Protein AF-A0A7C2DMP5-F1 (afdb_monomer)

Sequence (160 aa):
MEITRWIVEHCDQTYRKGNWAGNGVLPSIDGVGTEEASWRPNPEQHTIGEIVLHMAYWKDAVTERLSGRPWKHSEEMDWRPVPATARGWEDARTELDRAHGRLLEALGTLSAKRLSEVVGKAWWLDDGQARVIDFALGAAHHDMYHAAQIFVLRRQYKHR

Nearest PDB structures (foldseek):
  2p1a-assembly1_B  TM=7.345E-01  e=3.348E-03  Bacillus cereus ATCC 10987
  1rxq-assembly1_B  TM=6.838E-01  e=5.069E-03  Bacillus subtilis
  2p1a-assembly1_A  TM=7.270E-01  e=9.445E-03  Bacillus cereus ATCC 10987
  5wk0-assembly1_A-2  TM=5.918E-01  e=1.138E-01  Staphylococcus sp. HMSC055H04
  1cd9-assembly1_C  TM=3.125E-01  e=5.677E-01  Homo sapiens

Structure (mmCIF, N/CA/C/O backbone):
data_AF-A0A7C2DMP5-F1
#
_entry.id   AF-A0A7C2DMP5-F1
#
loop_
_atom_site.group_PDB
_atom_site.id
_atom_site.type_symbol
_atom_site.label_atom_id
_atom_site.label_alt_id
_atom_site.label_comp_id
_atom_site.label_asym_id
_atom_site.label_entity_id
_atom_site.label_seq_id
_atom_site.pdbx_PDB_ins_code
_atom_site.Cartn_x
_atom_site.Cartn_y
_atom_site.Cartn_z
_atom_site.occupancy
_atom_site.B_iso_or_equiv
_atom_site.auth_seq_id
_atom_site.auth_comp_id
_atom_site.auth_asym_id
_atom_site.auth_atom_id
_atom_site.pdbx_PDB_model_num
ATOM 1 N N . MET A 1 1 ? 1.298 -17.742 -21.246 1.00 66.69 1 MET A N 1
ATOM 2 C CA . MET A 1 1 ? 0.996 -16.799 -20.152 1.00 66.69 1 MET A CA 1
ATOM 3 C C . MET A 1 1 ? 2.042 -15.707 -20.222 1.00 66.69 1 MET A C 1
ATOM 5 O O . MET A 1 1 ? 3.214 -16.030 -20.092 1.00 66.69 1 MET A O 1
ATOM 9 N N . GLU A 1 2 ? 1.645 -14.469 -20.506 1.00 91.19 2 GLU A N 1
ATOM 10 C CA . GLU A 1 2 ? 2.579 -13.336 -20.519 1.00 91.19 2 GLU A CA 1
ATOM 11 C C . GLU A 1 2 ? 2.928 -12.942 -19.082 1.00 91.19 2 GLU A C 1
ATOM 13 O O . GLU A 1 2 ? 2.031 -12.734 -18.263 1.00 91.19 2 GLU A O 1
ATOM 18 N N . ILE A 1 3 ? 4.222 -12.853 -18.767 1.00 93.94 3 ILE A N 1
ATOM 19 C CA . ILE A 1 3 ? 4.703 -12.633 -17.394 1.00 93.94 3 ILE A CA 1
ATOM 20 C C . ILE A 1 3 ? 4.197 -11.313 -16.797 1.00 93.94 3 ILE A C 1
ATOM 22 O O . ILE A 1 3 ? 3.838 -11.263 -15.627 1.00 93.94 3 ILE A O 1
ATOM 26 N N . THR A 1 4 ? 4.095 -10.252 -17.598 1.00 94.06 4 THR A N 1
ATOM 27 C CA . THR A 1 4 ? 3.618 -8.937 -17.138 1.00 94.06 4 THR A CA 1
ATOM 28 C C . THR A 1 4 ? 2.137 -8.966 -16.780 1.00 94.06 4 THR A C 1
ATOM 30 O O . THR A 1 4 ? 1.741 -8.429 -15.750 1.00 94.06 4 THR A O 1
ATOM 33 N N . ARG A 1 5 ? 1.326 -9.680 -17.567 1.00 96.00 5 ARG A N 1
ATOM 34 C CA . ARG A 1 5 ? -0.082 -9.928 -17.246 1.00 96.00 5 ARG A CA 1
ATOM 35 C C . ARG A 1 5 ? -0.223 -10.727 -15.951 1.00 96.00 5 ARG A C 1
ATOM 37 O O . ARG A 1 5 ? -1.035 -10.359 -15.110 1.00 96.00 5 ARG A O 1
ATOM 44 N N . TRP A 1 6 ? 0.589 -11.770 -15.775 1.00 96.12 6 TRP A N 1
ATOM 45 C CA . TRP A 1 6 ? 0.588 -12.559 -14.542 1.00 96.12 6 TRP A CA 1
ATOM 46 C C . TRP A 1 6 ? 0.929 -11.704 -13.312 1.00 96.12 6 TRP A C 1
ATOM 48 O O . TRP A 1 6 ? 0.270 -11.834 -12.288 1.00 96.12 6 TRP A O 1
ATOM 58 N N . ILE A 1 7 ? 1.898 -10.786 -13.416 1.00 96.69 7 ILE A N 1
ATOM 59 C CA . ILE A 1 7 ? 2.250 -9.855 -12.329 1.00 96.69 7 ILE A CA 1
ATOM 60 C C . ILE A 1 7 ? 1.053 -8.973 -11.942 1.00 96.69 7 ILE A C 1
ATOM 62 O O . ILE A 1 7 ? 0.753 -8.844 -10.755 1.00 96.69 7 ILE A O 1
ATOM 66 N N . VAL A 1 8 ? 0.354 -8.390 -12.925 1.00 97.81 8 VAL A N 1
ATOM 67 C CA . VAL A 1 8 ? -0.842 -7.559 -12.683 1.00 97.81 8 VAL A CA 1
ATOM 68 C C . VAL A 1 8 ? -1.933 -8.376 -11.990 1.00 97.81 8 VAL A C 1
ATOM 70 O O . VAL A 1 8 ? -2.440 -7.966 -10.947 1.00 97.81 8 VAL A O 1
ATOM 73 N N . GLU A 1 9 ? -2.257 -9.552 -12.536 1.00 97.31 9 GLU A N 1
ATOM 74 C CA . GLU A 1 9 ? -3.271 -10.455 -11.980 1.00 97.31 9 GLU A CA 1
ATOM 75 C C . GLU A 1 9 ? -2.913 -10.889 -10.551 1.00 97.31 9 GLU A C 1
ATOM 77 O O . GLU A 1 9 ? -3.778 -10.923 -9.679 1.00 97.31 9 GLU A O 1
ATOM 82 N N . HIS A 1 10 ? -1.637 -11.170 -10.282 1.00 95.94 10 HIS A N 1
ATOM 83 C CA . HIS A 1 10 ? -1.174 -11.576 -8.960 1.00 95.94 10 HIS A CA 1
ATOM 84 C C . HIS A 1 10 ? -1.227 -10.432 -7.937 1.00 95.94 10 HIS A C 1
ATOM 86 O O . HIS A 1 10 ? -1.603 -10.656 -6.781 1.00 95.94 10 HIS A O 1
ATOM 92 N N . CYS A 1 11 ? -0.888 -9.208 -8.353 1.00 97.56 11 CYS A N 1
ATOM 93 C CA . CYS A 1 11 ? -0.986 -8.018 -7.511 1.00 97.56 11 CYS A CA 1
ATOM 94 C C . CYS A 1 11 ? -2.448 -7.722 -7.136 1.00 97.56 11 CYS A C 1
ATOM 96 O O . CYS A 1 11 ? -2.761 -7.606 -5.950 1.00 97.56 11 CYS A O 1
ATOM 98 N N . ASP A 1 12 ? -3.358 -7.695 -8.116 1.00 98.44 12 ASP A N 1
ATOM 99 C CA . ASP A 1 12 ? -4.791 -7.456 -7.879 1.00 98.44 12 ASP A CA 1
ATOM 100 C C . ASP A 1 12 ? -5.433 -8.592 -7.066 1.00 98.44 12 ASP A C 1
ATOM 102 O O . ASP A 1 12 ? -6.181 -8.346 -6.118 1.00 98.44 12 ASP A O 1
ATOM 106 N N . GLN A 1 13 ? -5.088 -9.854 -7.351 1.00 98.06 13 GLN A N 1
ATOM 107 C CA . GLN A 1 13 ? -5.569 -10.989 -6.563 1.00 98.06 13 GLN A CA 1
ATOM 108 C C . GLN A 1 13 ? -5.147 -10.869 -5.093 1.00 98.06 13 GLN A C 1
ATOM 110 O O . GLN A 1 13 ? -5.978 -11.080 -4.206 1.00 98.06 13 GLN A O 1
ATOM 115 N N . THR A 1 14 ? -3.883 -10.531 -4.831 1.00 96.56 14 THR A N 1
ATOM 116 C CA . THR A 1 14 ? -3.354 -10.382 -3.468 1.00 96.56 14 THR A CA 1
ATOM 117 C C . THR A 1 14 ? -4.065 -9.264 -2.711 1.00 96.56 14 THR A C 1
ATOM 119 O O . THR A 1 14 ? -4.459 -9.463 -1.564 1.00 96.56 14 THR A O 1
ATOM 122 N N . TYR A 1 15 ? -4.322 -8.134 -3.369 1.00 98.50 15 TYR A N 1
ATOM 123 C CA . TYR A 1 15 ? -5.067 -7.024 -2.783 1.00 98.50 15 TYR A CA 1
ATOM 124 C C . TYR A 1 15 ? -6.535 -7.388 -2.502 1.00 98.50 15 TYR A C 1
ATOM 126 O O . TYR A 1 15 ? -7.030 -7.200 -1.388 1.00 98.50 15 TYR A O 1
ATOM 134 N N . ARG A 1 16 ? -7.242 -7.959 -3.485 1.00 98.50 16 ARG A N 1
ATOM 135 C CA . ARG A 1 16 ? -8.695 -8.184 -3.407 1.00 98.50 16 ARG A CA 1
ATOM 136 C C . ARG A 1 16 ? -9.113 -9.412 -2.615 1.00 98.50 16 ARG A C 1
ATOM 138 O O . ARG A 1 16 ? -10.188 -9.410 -2.023 1.00 98.50 16 ARG A O 1
ATOM 145 N N . LYS A 1 17 ? -8.338 -10.492 -2.689 1.00 98.12 17 LYS A N 1
ATOM 146 C CA . LYS A 1 17 ? -8.739 -11.821 -2.195 1.00 98.12 17 LYS A CA 1
ATOM 147 C C . LYS A 1 17 ? -7.685 -12.431 -1.286 1.00 98.12 17 LYS A C 1
ATOM 149 O O . LYS A 1 17 ? -8.031 -12.953 -0.232 1.00 98.12 17 LYS A O 1
ATOM 154 N N . GLY A 1 18 ? -6.419 -12.329 -1.671 1.00 96.50 18 GLY A N 1
ATOM 155 C CA . GLY A 1 18 ? -5.298 -13.001 -1.025 1.00 96.50 18 GLY A CA 1
ATOM 156 C C . GLY A 1 18 ? -4.777 -14.187 -1.836 1.00 96.50 18 GLY A C 1
ATOM 157 O O . GLY A 1 18 ? -5.024 -14.315 -3.038 1.00 96.50 18 GLY A O 1
ATOM 158 N N . ASN A 1 19 ? -4.019 -15.060 -1.181 1.00 94.19 19 ASN A N 1
ATOM 159 C CA . ASN A 1 19 ? -3.368 -16.212 -1.800 1.00 94.19 19 ASN A CA 1
ATOM 160 C C . ASN A 1 19 ? -3.371 -17.424 -0.848 1.00 94.19 19 ASN A C 1
ATOM 162 O O . ASN A 1 19 ? -4.074 -17.433 0.158 1.00 94.19 19 ASN A O 1
ATOM 166 N N . TRP A 1 20 ? -2.608 -18.471 -1.175 1.00 94.19 20 TRP A N 1
ATOM 167 C CA . TRP A 1 20 ? -2.555 -19.706 -0.381 1.00 94.19 20 TRP A CA 1
ATOM 168 C C . TRP A 1 20 ? -2.112 -19.492 1.079 1.00 94.19 20 TRP A C 1
ATOM 170 O O . TRP A 1 20 ? -2.415 -20.332 1.921 1.00 94.19 20 TRP A O 1
ATOM 180 N N . ALA A 1 21 ? -1.415 -18.390 1.382 1.00 92.00 21 ALA A N 1
ATOM 181 C CA . ALA A 1 21 ? -0.961 -18.060 2.728 1.00 92.00 21 ALA A CA 1
ATOM 182 C C . ALA A 1 21 ? -2.040 -17.359 3.572 1.00 92.00 21 ALA A C 1
ATOM 184 O O . ALA A 1 21 ? -1.977 -17.406 4.800 1.00 92.00 21 ALA A O 1
ATOM 185 N N . GLY A 1 22 ? -3.033 -16.718 2.948 1.00 95.19 22 GLY A N 1
ATOM 186 C CA . GLY A 1 22 ? -4.073 -16.004 3.679 1.00 95.19 22 GLY A CA 1
ATOM 187 C C . GLY A 1 22 ? -4.869 -15.004 2.849 1.00 95.19 22 GLY A C 1
ATOM 188 O O . GLY A 1 22 ? -4.684 -14.854 1.640 1.00 95.19 22 GLY A O 1
ATOM 189 N N . ASN A 1 23 ? -5.780 -14.319 3.538 1.00 97.81 23 ASN A N 1
ATOM 190 C CA . ASN A 1 23 ? -6.667 -13.325 2.947 1.00 97.81 23 ASN A CA 1
ATOM 191 C C . ASN A 1 23 ? -5.936 -12.013 2.629 1.00 97.81 23 ASN A C 1
ATOM 193 O O . ASN A 1 23 ? -4.995 -11.627 3.319 1.00 97.81 23 ASN A O 1
ATOM 197 N N . GLY A 1 24 ? -6.424 -11.323 1.601 1.00 98.00 24 GLY A N 1
ATOM 198 C CA . GLY A 1 24 ? -5.856 -10.077 1.094 1.00 98.00 24 GLY A CA 1
ATOM 199 C C . GLY A 1 24 ? -6.213 -8.828 1.899 1.00 98.00 24 GLY A C 1
ATOM 200 O O . GLY A 1 24 ? -6.835 -8.889 2.962 1.00 98.00 24 GLY A O 1
ATOM 201 N N . VAL A 1 25 ? -5.864 -7.676 1.329 1.00 98.62 25 VAL A N 1
ATOM 202 C CA . VAL A 1 25 ? -6.074 -6.351 1.928 1.00 98.62 25 VAL A CA 1
ATOM 203 C C . VAL A 1 25 ? -7.556 -5.999 2.046 1.00 98.62 25 VAL A C 1
ATOM 205 O O . VAL A 1 25 ? -7.995 -5.608 3.123 1.00 98.62 25 VAL A O 1
ATOM 208 N N . LEU A 1 26 ? -8.360 -6.171 0.990 1.00 98.62 26 LEU A N 1
ATOM 209 C CA . LEU A 1 26 ? -9.791 -5.845 1.068 1.00 98.62 26 LEU A CA 1
ATOM 210 C C . LEU A 1 26 ? -10.520 -6.655 2.159 1.00 98.62 26 LEU A C 1
ATOM 212 O O . LEU A 1 26 ? -11.211 -6.042 2.971 1.00 98.62 26 LEU A O 1
ATOM 216 N N . PRO A 1 27 ? -10.330 -7.986 2.273 1.00 98.62 27 PRO A N 1
ATOM 217 C CA . PRO A 1 27 ? -10.870 -8.747 3.397 1.00 98.62 27 PRO A CA 1
ATOM 218 C C . PRO A 1 27 ? -10.343 -8.312 4.772 1.00 98.62 27 PRO A C 1
ATOM 220 O O . PRO A 1 27 ? -11.066 -8.432 5.763 1.00 98.62 27 PRO A O 1
ATOM 223 N N . SER A 1 28 ? -9.093 -7.839 4.873 1.00 98.69 28 SER A N 1
ATOM 224 C CA . SER A 1 28 ? -8.515 -7.445 6.164 1.00 98.69 28 SER A CA 1
ATOM 225 C C . SER A 1 28 ? -9.185 -6.197 6.734 1.00 98.69 28 SER A C 1
ATOM 227 O O . SER A 1 28 ? -9.408 -6.140 7.945 1.00 98.69 28 SER A O 1
ATOM 229 N N . ILE A 1 29 ? -9.610 -5.266 5.875 1.00 98.62 29 ILE A N 1
ATOM 230 C CA . ILE A 1 29 ? -10.311 -4.029 6.258 1.00 98.62 29 ILE A CA 1
ATOM 231 C C . ILE A 1 29 ? -11.840 -4.118 6.153 1.00 98.62 29 ILE A C 1
ATOM 233 O O . ILE A 1 29 ? -12.537 -3.168 6.514 1.00 98.62 29 ILE A O 1
ATOM 237 N N . ASP A 1 30 ? -12.382 -5.241 5.679 1.00 98.44 30 ASP A N 1
ATOM 238 C CA . ASP A 1 30 ? -13.827 -5.422 5.555 1.00 98.44 30 ASP A CA 1
ATOM 239 C C . ASP A 1 30 ? -14.522 -5.428 6.927 1.00 98.44 30 ASP A C 1
ATOM 241 O O . ASP A 1 30 ? -14.084 -6.087 7.882 1.00 98.44 30 ASP A O 1
ATOM 245 N N . GLY A 1 31 ? -15.605 -4.656 7.027 1.00 98.00 31 GLY A N 1
ATOM 246 C CA . GLY A 1 31 ? -16.368 -4.450 8.259 1.00 98.00 31 GLY A CA 1
ATOM 247 C C . GLY A 1 31 ? -15.643 -3.677 9.369 1.00 98.00 31 GLY A C 1
ATOM 248 O O . GLY A 1 31 ? -16.174 -3.604 10.475 1.00 98.00 31 GLY A O 1
ATOM 249 N N . VAL A 1 32 ? -14.455 -3.113 9.119 1.00 98.56 32 VAL A N 1
ATOM 250 C CA . VAL A 1 32 ? -13.747 -2.285 10.110 1.00 98.56 32 VAL A CA 1
ATOM 251 C C . VAL A 1 32 ? -14.453 -0.934 10.254 1.00 98.56 32 VAL A C 1
ATOM 253 O O . VAL A 1 32 ? -14.564 -0.172 9.290 1.00 98.56 32 VAL A O 1
ATOM 256 N N . GLY A 1 33 ? -14.936 -0.638 11.463 1.00 97.94 33 GLY A N 1
ATOM 257 C CA . GLY A 1 33 ? -15.537 0.655 11.815 1.00 97.94 33 GLY A CA 1
ATOM 258 C C . GLY A 1 33 ? -14.496 1.702 12.224 1.00 97.94 33 GLY A C 1
ATOM 259 O O . GLY A 1 33 ? -13.319 1.392 12.342 1.00 97.94 33 GLY A O 1
ATOM 260 N N . THR A 1 34 ? -14.915 2.942 12.491 1.00 98.25 34 THR A N 1
ATOM 261 C CA . THR A 1 34 ? -13.998 4.039 12.870 1.00 98.25 34 THR A CA 1
ATOM 262 C C . THR A 1 34 ? -13.228 3.775 14.165 1.00 98.25 34 THR A C 1
ATOM 264 O O . THR A 1 34 ? -12.031 4.035 14.219 1.00 98.25 34 THR A O 1
ATOM 267 N N . GLU A 1 35 ? -13.885 3.233 15.194 1.00 98.06 35 GLU A N 1
ATOM 268 C CA . GLU A 1 35 ? -13.210 2.855 16.445 1.00 98.06 35 GLU A CA 1
ATOM 269 C C . GLU A 1 35 ? -12.188 1.725 16.213 1.00 98.06 35 GLU A C 1
ATOM 271 O O . GLU A 1 35 ? -11.061 1.830 16.684 1.00 98.06 35 GLU A O 1
ATOM 276 N N . GLU A 1 36 ? -12.574 0.725 15.399 1.00 98.50 36 GLU A N 1
ATOM 277 C CA . GLU A 1 36 ? -11.726 -0.219 14.631 1.00 98.50 36 GLU A CA 1
ATOM 278 C C . GLU A 1 36 ? -10.423 0.428 14.140 1.00 98.50 36 GLU A C 1
ATOM 280 O O . GLU A 1 36 ? -9.306 0.172 14.592 1.00 98.50 36 GLU A O 1
ATOM 285 N N . ALA A 1 37 ? -10.679 1.337 13.201 1.00 98.56 37 ALA A N 1
ATOM 286 C CA . ALA A 1 37 ? -9.815 2.261 12.491 1.00 98.56 37 ALA A CA 1
ATOM 287 C C . ALA A 1 37 ? -8.643 2.793 13.310 1.00 98.56 37 ALA A C 1
ATOM 289 O O . ALA A 1 37 ? -7.466 2.680 12.957 1.00 98.56 37 ALA A O 1
ATOM 290 N N . SER A 1 38 ? -9.042 3.460 14.387 1.00 98.12 38 SER A N 1
ATOM 291 C CA . SER A 1 38 ? -8.219 4.386 15.155 1.00 98.12 38 SER A CA 1
ATOM 292 C C . SER A 1 38 ? -7.728 3.803 16.473 1.00 98.12 38 SER A C 1
ATOM 294 O O . SER A 1 38 ? -7.032 4.493 17.220 1.00 98.12 38 SER A O 1
ATOM 296 N N . TRP A 1 39 ? -8.082 2.557 16.789 1.00 97.94 39 TRP A N 1
ATOM 297 C CA . TRP A 1 39 ? -7.616 1.921 18.008 1.00 97.94 39 TRP A CA 1
ATOM 298 C C . TRP A 1 39 ? -6.110 1.671 17.954 1.00 97.94 39 TRP A C 1
ATOM 300 O O . TRP A 1 39 ? -5.586 1.052 17.026 1.00 97.94 39 TRP A O 1
ATOM 310 N N . ARG A 1 40 ? -5.420 2.147 18.993 1.00 96.81 40 ARG A N 1
ATOM 311 C CA . ARG A 1 40 ? -3.991 1.938 19.202 1.00 96.81 40 ARG A CA 1
ATOM 312 C C . ARG A 1 40 ? -3.791 1.040 20.429 1.00 96.81 40 ARG A C 1
ATOM 314 O O . ARG A 1 40 ? -4.086 1.493 21.534 1.00 96.81 40 ARG A O 1
ATOM 321 N N . PRO A 1 41 ? -3.284 -0.198 20.277 1.00 94.44 41 PRO A N 1
ATOM 322 C CA . PRO A 1 41 ? -3.127 -1.115 21.407 1.00 94.44 41 PRO A CA 1
ATOM 323 C C . PRO A 1 41 ? -2.045 -0.665 22.397 1.00 94.44 41 PRO A C 1
ATOM 325 O O . PRO A 1 41 ? -2.180 -0.887 23.596 1.00 94.44 41 PRO A O 1
ATOM 328 N N . ASN A 1 42 ? -0.969 -0.039 21.912 1.00 94.50 42 ASN A N 1
ATOM 329 C CA . ASN A 1 42 ? 0.064 0.593 22.733 1.00 94.50 42 ASN A CA 1
ATOM 330 C C . ASN A 1 42 ? 0.805 1.683 21.925 1.00 94.50 42 ASN A C 1
ATOM 332 O O . ASN A 1 42 ? 0.678 1.705 20.699 1.00 94.50 42 ASN A O 1
ATOM 336 N N . PRO A 1 43 ? 1.577 2.576 22.573 1.00 93.56 43 PRO A N 1
ATOM 337 C CA . PRO A 1 43 ? 2.215 3.713 21.901 1.00 93.56 43 PRO A CA 1
ATOM 338 C C . PRO A 1 43 ? 3.166 3.362 20.746 1.00 93.56 43 PRO A C 1
ATOM 340 O O . PRO A 1 43 ? 3.370 4.202 19.877 1.00 93.56 43 PRO A O 1
ATOM 343 N N . GLU A 1 44 ? 3.724 2.151 20.717 1.00 93.25 44 GLU A N 1
ATOM 344 C CA . GLU A 1 44 ? 4.695 1.704 19.706 1.00 93.25 44 GLU A CA 1
ATOM 345 C C . GLU A 1 44 ? 4.040 0.988 18.512 1.00 93.25 44 GLU A C 1
ATOM 347 O O . GLU A 1 44 ? 4.721 0.611 17.563 1.00 93.25 44 GLU A O 1
ATOM 352 N N . GLN A 1 45 ? 2.722 0.765 18.543 1.00 95.06 45 GLN A N 1
ATOM 353 C CA . GLN A 1 45 ? 1.992 0.061 17.486 1.00 95.06 45 GLN A CA 1
ATOM 354 C C . GLN A 1 45 ? 1.201 1.025 16.615 1.00 95.06 45 GLN A C 1
ATOM 356 O O . GLN A 1 45 ? 0.504 1.894 17.137 1.00 95.06 45 GLN A O 1
ATOM 361 N N . HIS A 1 46 ? 1.242 0.824 15.298 1.00 97.06 46 HIS A N 1
ATOM 362 C CA . HIS A 1 46 ? 0.413 1.567 14.350 1.00 97.06 46 HIS A CA 1
ATOM 363 C C . HIS A 1 46 ? -1.061 1.149 14.427 1.00 97.06 46 HIS A C 1
ATOM 365 O O . HIS A 1 46 ? -1.390 -0.012 14.678 1.00 97.06 46 HIS A O 1
ATOM 371 N N . THR A 1 47 ? -1.954 2.108 14.192 1.00 98.38 47 THR A N 1
ATOM 372 C CA . THR A 1 47 ? -3.391 1.847 14.025 1.00 98.38 47 THR A CA 1
ATOM 373 C C . THR A 1 47 ? -3.672 1.191 12.671 1.00 98.38 47 THR A C 1
ATOM 375 O O . THR A 1 47 ? -2.856 1.259 11.748 1.00 98.38 47 THR A O 1
ATOM 378 N N . ILE A 1 48 ? -4.856 0.596 12.506 1.00 98.75 48 ILE A N 1
ATOM 379 C CA . ILE A 1 48 ? -5.275 0.055 11.202 1.00 98.75 48 ILE A CA 1
ATOM 380 C C . ILE A 1 48 ? -5.326 1.174 10.149 1.00 98.75 48 ILE A C 1
ATOM 382 O O . ILE A 1 48 ? -4.885 0.967 9.021 1.00 98.75 48 ILE A O 1
ATOM 386 N N . GLY A 1 49 ? -5.807 2.366 10.518 1.00 98.62 49 GLY A N 1
ATOM 387 C CA . GLY A 1 49 ? -5.823 3.530 9.631 1.00 98.62 49 GLY A CA 1
ATOM 388 C C . GLY A 1 49 ? -4.428 3.945 9.150 1.00 98.62 49 GLY A C 1
ATOM 389 O O . GLY A 1 49 ? -4.242 4.200 7.962 1.00 98.62 49 GLY A O 1
ATOM 390 N N . GLU A 1 50 ? -3.441 3.958 10.047 1.00 98.50 50 GLU A N 1
ATOM 391 C CA . GLU A 1 50 ? -2.043 4.259 9.702 1.00 98.50 50 GLU A CA 1
ATOM 392 C C . GLU A 1 50 ? -1.455 3.206 8.756 1.00 98.50 50 GLU A C 1
ATOM 394 O O . GLU A 1 50 ? -0.852 3.566 7.752 1.00 98.50 50 GLU A O 1
ATOM 399 N N . ILE A 1 51 ? -1.702 1.914 9.002 1.00 98.81 51 ILE A N 1
ATOM 400 C CA . ILE A 1 51 ? -1.248 0.831 8.111 1.00 98.81 51 ILE A CA 1
ATOM 401 C C . ILE A 1 51 ? -1.887 0.942 6.717 1.00 98.81 51 ILE A C 1
ATOM 403 O O . ILE A 1 51 ? -1.242 0.680 5.703 1.00 98.81 51 ILE A O 1
ATOM 407 N N . VAL A 1 52 ? -3.154 1.351 6.640 1.00 98.81 52 VAL A N 1
ATOM 408 C CA . VAL A 1 52 ? -3.858 1.567 5.368 1.00 98.81 52 VAL A CA 1
ATOM 409 C C . VAL A 1 52 ? -3.231 2.701 4.561 1.00 98.81 52 VAL A C 1
ATOM 411 O O . VAL A 1 52 ? -3.002 2.531 3.362 1.00 98.81 52 VAL A O 1
ATOM 414 N N . LEU A 1 53 ? -2.906 3.827 5.202 1.00 98.69 53 LEU A N 1
ATOM 415 C CA . LEU A 1 53 ? -2.222 4.933 4.530 1.00 98.69 53 LEU A CA 1
ATOM 416 C C . LEU A 1 53 ? -0.765 4.604 4.184 1.00 98.69 53 LEU A C 1
ATOM 418 O O . LEU A 1 53 ? -0.314 4.991 3.110 1.00 98.69 53 LEU A O 1
ATOM 422 N N . HIS A 1 54 ? -0.075 3.821 5.012 1.00 98.75 54 HIS A N 1
ATOM 423 C CA . HIS A 1 54 ? 1.256 3.290 4.718 1.00 98.75 54 HIS A CA 1
ATOM 424 C C . HIS A 1 54 ? 1.265 2.432 3.444 1.00 98.75 54 HIS A C 1
ATOM 426 O O . HIS A 1 54 ? 2.084 2.631 2.545 1.00 98.75 54 HIS A O 1
ATOM 432 N N . MET A 1 55 ? 0.304 1.509 3.303 1.00 98.81 55 MET A N 1
ATOM 433 C CA . MET A 1 55 ? 0.145 0.736 2.065 1.00 98.81 55 MET A CA 1
ATOM 434 C C . MET A 1 55 ? -0.122 1.641 0.856 1.00 98.81 55 MET A C 1
ATOM 436 O O . MET A 1 55 ? 0.465 1.428 -0.203 1.00 98.81 55 MET A O 1
ATOM 440 N N . ALA A 1 56 ? -0.965 2.670 0.993 1.00 98.75 56 ALA A N 1
ATOM 441 C CA . ALA A 1 56 ? -1.215 3.625 -0.089 1.00 98.75 56 ALA A CA 1
ATOM 442 C C . ALA A 1 56 ? 0.066 4.385 -0.490 1.00 98.75 56 ALA A C 1
ATOM 444 O O . ALA A 1 56 ? 0.402 4.455 -1.674 1.00 98.75 56 ALA A O 1
ATOM 445 N N . TYR A 1 57 ? 0.818 4.872 0.499 1.00 98.69 57 TYR A N 1
ATOM 446 C CA . TYR A 1 57 ? 2.078 5.586 0.318 1.00 98.69 57 TYR A CA 1
ATOM 447 C C . TYR A 1 57 ? 3.113 4.750 -0.449 1.00 98.69 57 TYR A C 1
ATOM 449 O O . TYR A 1 57 ? 3.682 5.213 -1.441 1.00 98.69 57 TYR A O 1
ATOM 457 N N . TRP A 1 58 ? 3.328 3.492 -0.051 1.00 98.38 58 TRP A N 1
ATOM 458 C CA . TRP A 1 58 ? 4.299 2.621 -0.720 1.00 98.38 58 TRP A CA 1
ATOM 459 C C . TRP A 1 58 ? 3.837 2.140 -2.098 1.00 98.38 58 TRP A C 1
ATOM 461 O O . TRP A 1 58 ? 4.674 1.974 -2.989 1.00 98.38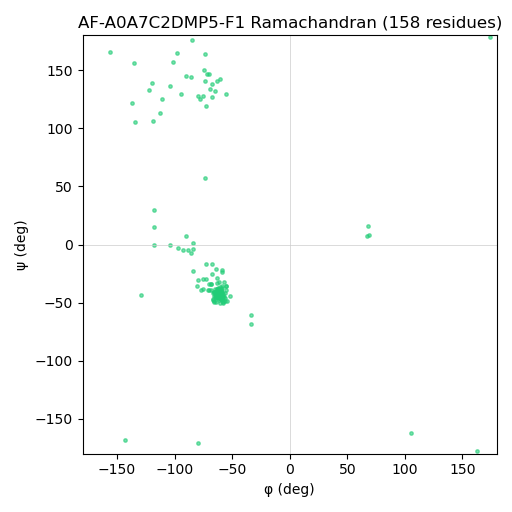 58 TRP A O 1
ATOM 471 N N . LYS A 1 59 ? 2.527 1.994 -2.336 1.00 98.56 59 LYS A N 1
ATOM 472 C CA . LYS A 1 59 ? 1.991 1.761 -3.689 1.00 98.56 59 LYS A CA 1
ATOM 473 C C . LYS A 1 59 ? 2.306 2.919 -4.632 1.00 98.56 59 LYS A C 1
ATOM 475 O O . LYS A 1 59 ? 2.734 2.678 -5.764 1.00 98.56 59 LYS A O 1
ATOM 480 N N . ASP A 1 60 ? 2.149 4.158 -4.175 1.00 98.25 60 ASP A N 1
ATOM 481 C CA . ASP A 1 60 ? 2.522 5.335 -4.963 1.00 98.25 60 ASP A CA 1
ATOM 482 C C . ASP A 1 60 ? 4.040 5.405 -5.175 1.00 98.25 60 ASP A C 1
ATOM 484 O O . ASP A 1 60 ? 4.490 5.601 -6.304 1.00 98.25 60 ASP A O 1
ATOM 488 N N . ALA A 1 61 ? 4.843 5.116 -4.147 1.00 96.75 61 ALA A N 1
ATOM 489 C CA . ALA A 1 61 ? 6.300 5.047 -4.273 1.00 96.75 61 ALA A CA 1
ATOM 490 C C . ALA A 1 61 ? 6.752 4.039 -5.346 1.00 96.75 61 ALA A C 1
ATOM 492 O O . ALA A 1 61 ? 7.619 4.338 -6.175 1.00 96.75 61 ALA A O 1
ATOM 493 N N . VAL A 1 62 ? 6.148 2.846 -5.357 1.00 96.75 62 VAL A N 1
ATOM 494 C CA . VAL A 1 62 ? 6.407 1.823 -6.377 1.00 96.75 62 VAL A CA 1
ATOM 495 C C . VAL A 1 62 ? 5.949 2.308 -7.752 1.00 96.75 62 VAL A C 1
ATOM 497 O O . VAL A 1 62 ? 6.703 2.190 -8.713 1.00 96.75 62 VAL A O 1
ATOM 500 N N . THR A 1 63 ? 4.765 2.908 -7.857 1.00 97.69 63 THR A N 1
ATOM 501 C CA . THR A 1 63 ? 4.229 3.454 -9.117 1.00 97.69 63 THR A CA 1
ATOM 502 C C . THR A 1 63 ? 5.181 4.471 -9.754 1.00 97.69 63 THR A C 1
ATOM 504 O O . THR A 1 63 ? 5.482 4.394 -10.952 1.00 97.69 63 THR A O 1
ATOM 507 N N . GLU A 1 64 ? 5.711 5.396 -8.954 1.00 95.62 64 GLU A N 1
ATOM 508 C CA . GLU A 1 64 ? 6.690 6.393 -9.393 1.00 95.62 64 GLU A CA 1
ATOM 509 C C . GLU A 1 64 ? 7.992 5.728 -9.857 1.00 95.62 64 GLU A C 1
ATOM 511 O O . GLU A 1 64 ? 8.479 6.014 -10.957 1.00 95.62 64 GLU A O 1
ATOM 516 N N . ARG A 1 65 ? 8.502 4.754 -9.089 1.00 93.00 65 ARG A N 1
ATOM 517 C CA . ARG A 1 65 ? 9.707 3.987 -9.438 1.00 93.00 65 ARG A CA 1
ATOM 518 C C . ARG A 1 65 ? 9.553 3.240 -10.767 1.00 93.00 65 ARG A C 1
ATOM 520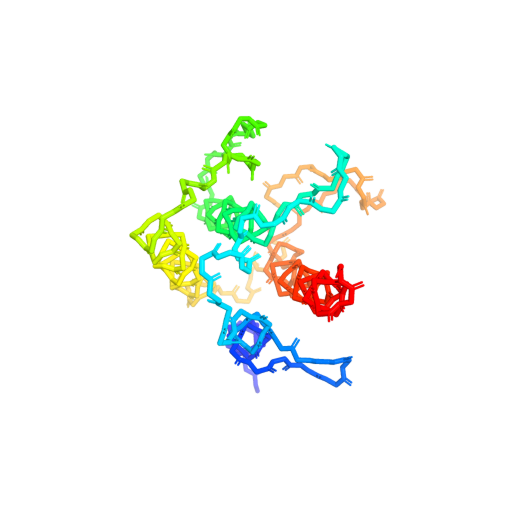 O O . ARG A 1 65 ? 10.441 3.318 -11.614 1.00 93.00 65 ARG A O 1
ATOM 527 N N . LEU A 1 66 ? 8.430 2.549 -10.974 1.00 93.12 66 LEU A N 1
ATOM 528 C CA . LEU A 1 66 ? 8.125 1.818 -12.215 1.00 93.12 66 LEU A CA 1
ATOM 529 C C . LEU A 1 66 ? 8.006 2.756 -13.425 1.00 93.12 66 LEU A C 1
ATOM 531 O O . LEU A 1 66 ? 8.313 2.375 -14.559 1.00 93.12 66 LEU A O 1
ATOM 535 N N . SER A 1 67 ? 7.604 4.000 -13.176 1.00 90.62 67 SER A N 1
ATOM 536 C CA . SER A 1 67 ? 7.517 5.055 -14.184 1.00 90.62 67 SER A CA 1
ATOM 537 C C . SER A 1 67 ? 8.846 5.781 -14.433 1.00 90.62 67 SER A C 1
ATOM 539 O O . SER A 1 67 ? 8.882 6.718 -15.227 1.00 90.62 67 SER A O 1
ATOM 541 N N . GLY A 1 68 ? 9.930 5.388 -13.754 1.00 88.88 68 GLY A N 1
ATOM 542 C CA . GLY A 1 68 ? 11.233 6.053 -13.844 1.00 88.88 68 GLY A CA 1
ATOM 543 C C . GLY A 1 68 ? 11.252 7.459 -13.236 1.00 88.88 68 GLY A C 1
ATOM 544 O O . GLY A 1 68 ? 12.162 8.236 -13.522 1.00 88.88 68 GLY A O 1
ATOM 545 N N . ARG A 1 69 ? 10.252 7.806 -12.418 1.00 89.94 69 ARG A N 1
ATOM 546 C CA . ARG A 1 69 ? 10.161 9.101 -11.744 1.00 89.94 69 ARG A CA 1
ATOM 547 C C . ARG A 1 69 ? 10.852 9.038 -10.378 1.00 89.94 69 ARG A C 1
ATOM 549 O O . ARG A 1 69 ? 10.855 7.988 -9.728 1.00 89.94 69 ARG A O 1
ATOM 556 N N . PRO A 1 70 ? 11.492 10.134 -9.937 1.00 85.69 70 PRO A N 1
ATOM 557 C CA . PRO A 1 70 ? 12.126 10.172 -8.630 1.00 85.69 70 PRO A CA 1
ATOM 558 C C . PRO A 1 70 ? 11.067 10.117 -7.526 1.00 85.69 70 PRO A C 1
ATOM 560 O O . PRO A 1 70 ? 10.065 10.822 -7.578 1.00 85.69 70 PRO A O 1
ATOM 563 N N . TRP A 1 71 ? 11.345 9.341 -6.483 1.00 90.12 71 TRP A N 1
ATOM 564 C CA . TRP A 1 71 ? 10.584 9.347 -5.239 1.00 90.12 71 TRP A CA 1
ATOM 565 C C . TRP A 1 71 ? 11.520 9.664 -4.082 1.00 90.12 71 TRP A C 1
ATOM 567 O O . TRP A 1 71 ? 12.602 9.077 -3.975 1.00 90.12 71 TRP A O 1
ATOM 577 N N . LYS A 1 72 ? 11.109 10.584 -3.210 1.00 91.19 72 LYS A N 1
ATOM 578 C CA . LYS A 1 72 ? 11.820 10.886 -1.970 1.00 91.19 72 LYS A CA 1
ATOM 579 C C . LYS A 1 72 ? 10.977 10.401 -0.803 1.00 91.19 72 LYS A C 1
ATOM 581 O O . LYS A 1 72 ? 9.821 10.792 -0.671 1.00 91.19 72 LYS A O 1
ATOM 586 N N . HIS A 1 73 ? 11.581 9.575 0.045 1.00 93.19 73 HIS A N 1
ATOM 587 C CA . HIS A 1 73 ? 10.910 9.106 1.243 1.00 93.19 73 HIS A CA 1
ATOM 588 C C . HIS A 1 73 ? 10.588 10.272 2.197 1.00 93.19 73 HIS A C 1
ATOM 590 O O . HIS A 1 73 ? 11.386 11.201 2.353 1.00 93.19 73 HIS A O 1
ATOM 596 N N . SER A 1 74 ? 9.408 10.213 2.808 1.00 96.31 74 SER A N 1
ATOM 597 C CA . SER A 1 74 ? 8.910 11.135 3.820 1.00 96.31 74 SER A CA 1
ATOM 598 C C . SER A 1 74 ? 8.299 10.305 4.943 1.00 96.31 74 SER A C 1
ATOM 600 O O . SER A 1 74 ? 7.213 9.760 4.776 1.00 96.31 74 SER A O 1
ATOM 602 N N . GLU A 1 75 ? 9.008 10.227 6.068 1.00 92.06 75 GLU A N 1
ATOM 603 C CA . GLU A 1 75 ? 8.563 9.516 7.275 1.00 92.06 75 GLU A CA 1
ATOM 604 C C . GLU A 1 75 ? 7.204 10.039 7.766 1.00 92.06 75 GLU A C 1
ATOM 606 O O . GLU A 1 75 ? 6.309 9.269 8.095 1.00 92.06 75 GLU A O 1
ATOM 611 N N . GLU A 1 76 ? 7.025 11.366 7.739 1.00 93.88 76 GLU A N 1
ATOM 612 C CA . GLU A 1 76 ? 5.775 12.025 8.130 1.00 93.88 76 GLU A CA 1
ATOM 613 C C . GLU A 1 76 ? 4.589 11.540 7.294 1.00 93.88 76 GLU A C 1
ATOM 615 O O . GLU A 1 76 ? 3.520 11.299 7.843 1.00 93.88 76 GLU A O 1
ATOM 620 N N . MET A 1 77 ? 4.773 11.38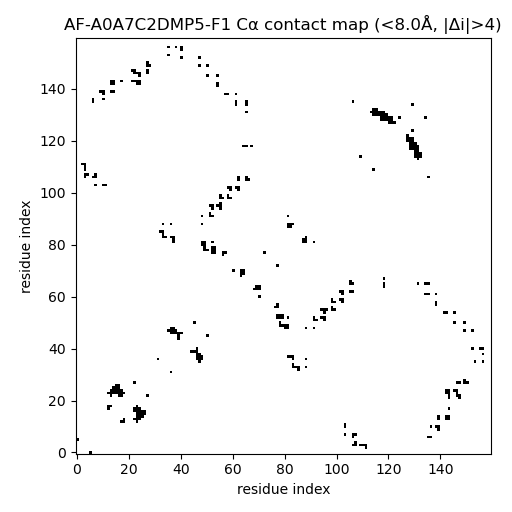3 5.980 1.00 96.12 77 MET A N 1
ATOM 621 C CA . MET A 1 77 ? 3.705 10.945 5.081 1.00 96.12 77 MET A CA 1
ATOM 622 C C . MET A 1 77 ? 3.477 9.435 5.121 1.00 96.12 77 MET A C 1
ATOM 624 O O . MET A 1 77 ? 2.342 9.009 4.918 1.00 96.12 77 MET A O 1
ATOM 628 N N . ASP A 1 78 ? 4.527 8.654 5.382 1.00 96.06 78 ASP A N 1
ATOM 629 C CA . ASP A 1 78 ? 4.484 7.191 5.427 1.00 96.06 78 ASP A CA 1
ATOM 630 C C . ASP A 1 78 ? 3.568 6.678 6.550 1.00 96.06 78 ASP A C 1
ATOM 632 O O . ASP A 1 78 ? 2.726 5.808 6.338 1.00 96.06 78 ASP A O 1
ATOM 636 N N . TRP A 1 79 ? 3.659 7.298 7.730 1.00 96.19 79 TRP A N 1
ATOM 637 C CA . TRP A 1 79 ? 2.890 6.918 8.921 1.00 96.19 79 TRP A CA 1
ATOM 638 C C . TRP A 1 79 ? 1.956 8.021 9.418 1.00 96.19 79 TRP A C 1
ATOM 640 O O . TRP A 1 79 ? 1.679 8.129 10.615 1.00 96.19 79 TRP A O 1
ATOM 650 N N . ARG A 1 80 ? 1.460 8.866 8.508 1.00 96.25 80 ARG A N 1
ATOM 651 C CA . ARG A 1 80 ? 0.582 9.982 8.883 1.00 96.25 80 ARG A CA 1
ATOM 652 C C . ARG A 1 80 ? -0.707 9.492 9.565 1.00 96.25 80 ARG A C 1
ATOM 654 O O . ARG A 1 80 ? -1.294 8.49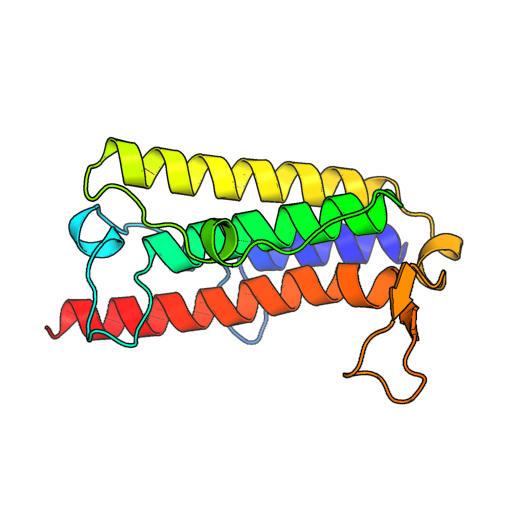0 9.141 1.00 96.25 80 ARG A O 1
ATOM 661 N N . PRO A 1 81 ? -1.201 10.220 10.580 1.00 95.25 81 PRO A N 1
ATOM 662 C CA . PRO A 1 81 ? -2.392 9.820 11.314 1.00 95.25 81 PRO A CA 1
ATOM 663 C C . PRO A 1 81 ? -3.662 9.962 10.465 1.00 95.25 81 PRO A C 1
ATOM 665 O O . PRO A 1 81 ? -3.813 10.900 9.680 1.00 95.25 81 PRO A O 1
ATOM 668 N N . VAL A 1 82 ? -4.625 9.067 10.695 1.00 96.38 82 VAL A N 1
ATOM 669 C CA . VAL A 1 82 ? -5.986 9.172 10.148 1.00 96.38 82 VAL A CA 1
ATOM 670 C C . VAL A 1 82 ? -6.893 9.849 11.181 1.00 96.38 82 VAL A C 1
ATOM 672 O O . VAL A 1 82 ? -6.933 9.394 12.328 1.00 96.38 82 VAL A O 1
ATOM 675 N N . PRO A 1 83 ? -7.667 10.892 10.820 1.00 96.38 83 PRO A N 1
ATOM 676 C CA . PRO A 1 83 ? -8.665 11.458 11.722 1.00 96.38 83 PRO A CA 1
ATOM 677 C C . PRO A 1 83 ? -9.650 10.385 12.200 1.00 96.38 83 PRO A C 1
ATOM 679 O O . PRO A 1 83 ? -10.249 9.696 11.374 1.00 96.38 83 PRO A O 1
ATOM 682 N N . ALA A 1 84 ? -9.869 10.285 13.516 1.00 97.12 84 ALA A N 1
ATOM 683 C CA . ALA A 1 84 ? -10.754 9.300 14.152 1.00 97.12 84 ALA A CA 1
ATOM 684 C C . ALA A 1 84 ? -12.249 9.614 13.939 1.00 97.12 84 ALA A C 1
ATOM 686 O O . ALA A 1 84 ? -13.022 9.820 14.871 1.00 97.12 84 ALA A O 1
ATOM 687 N N . THR A 1 85 ? -12.650 9.702 12.674 1.00 98.38 85 THR A N 1
ATOM 688 C CA . THR A 1 85 ? -14.002 10.017 12.211 1.00 98.38 85 THR A CA 1
ATOM 689 C C . THR A 1 85 ? -14.385 9.063 11.083 1.00 98.38 85 THR A C 1
ATOM 691 O O . THR A 1 85 ? -13.518 8.548 10.376 1.00 98.38 85 THR A O 1
ATOM 694 N N . ALA A 1 86 ? -15.687 8.858 10.865 1.00 97.88 86 ALA A N 1
ATOM 695 C CA . ALA A 1 86 ? -16.174 8.053 9.741 1.00 97.88 86 ALA A CA 1
ATOM 696 C C . ALA A 1 86 ? -15.645 8.566 8.395 1.00 97.88 86 ALA A C 1
ATOM 698 O O . ALA A 1 86 ? -15.248 7.779 7.541 1.00 97.88 86 ALA A O 1
ATOM 699 N N . ARG A 1 87 ? -15.572 9.895 8.239 1.00 98.38 87 ARG A N 1
ATOM 700 C CA . ARG A 1 87 ? -15.050 10.523 7.029 1.00 98.38 87 ARG A CA 1
ATOM 701 C C . ARG A 1 87 ? -13.553 10.271 6.839 1.00 98.38 87 ARG A C 1
ATOM 703 O O . ARG A 1 87 ? -13.161 9.866 5.755 1.00 98.38 87 ARG A O 1
ATOM 710 N N . GLY A 1 88 ? -12.747 10.459 7.887 1.00 98.25 88 GLY A N 1
ATOM 711 C CA . GLY A 1 88 ? -11.302 10.214 7.827 1.00 98.25 88 GLY A CA 1
ATOM 712 C C . GLY A 1 88 ? -10.969 8.763 7.478 1.00 98.25 88 GLY A C 1
ATOM 713 O O . GLY A 1 88 ? -10.093 8.514 6.655 1.00 98.25 88 GLY A O 1
ATOM 714 N N . TRP A 1 89 ? -11.717 7.809 8.042 1.00 98.62 89 TRP A N 1
ATOM 715 C CA . TRP A 1 89 ? -11.566 6.398 7.694 1.00 98.62 89 TRP A CA 1
ATOM 716 C C . TRP A 1 89 ? -11.927 6.110 6.230 1.00 98.62 89 TRP A C 1
ATOM 718 O O . TRP A 1 89 ? -11.165 5.450 5.525 1.00 98.62 89 TRP A O 1
ATOM 728 N N . GLU A 1 90 ? -13.050 6.640 5.745 1.00 98.62 90 GLU A N 1
ATOM 729 C CA . GLU A 1 90 ? -13.470 6.446 4.353 1.00 98.62 90 GLU A CA 1
ATOM 730 C C . GLU A 1 90 ? -12.505 7.093 3.348 1.00 98.62 90 GLU A C 1
ATOM 732 O O . GLU A 1 90 ? -12.198 6.499 2.311 1.00 98.62 90 GLU A O 1
ATOM 737 N N . ASP A 1 91 ? -11.967 8.273 3.667 1.00 98.62 91 ASP A N 1
ATOM 738 C CA . ASP A 1 91 ? -10.953 8.932 2.843 1.00 98.62 91 ASP A CA 1
ATOM 739 C C . ASP A 1 91 ? -9.667 8.080 2.772 1.00 98.62 91 ASP A C 1
ATOM 741 O O . ASP A 1 91 ? -9.121 7.901 1.683 1.00 98.62 91 ASP A O 1
ATOM 745 N N . ALA A 1 92 ? -9.229 7.470 3.883 1.00 98.75 92 ALA A N 1
ATOM 746 C CA . ALA A 1 92 ? -8.067 6.575 3.897 1.00 98.75 92 ALA A CA 1
ATOM 747 C C . ALA A 1 92 ? -8.279 5.313 3.040 1.00 98.75 92 ALA A C 1
ATOM 749 O O . ALA A 1 92 ? -7.396 4.925 2.271 1.00 98.75 92 ALA A O 1
ATOM 750 N N . ARG A 1 93 ? -9.466 4.695 3.113 1.00 98.81 93 ARG A N 1
ATOM 751 C CA . ARG A 1 93 ? -9.832 3.549 2.259 1.00 98.81 93 ARG A CA 1
ATOM 752 C C . ARG A 1 93 ? -9.861 3.930 0.781 1.00 98.81 93 ARG A C 1
ATOM 754 O O . ARG A 1 93 ? -9.325 3.202 -0.052 1.00 98.81 93 ARG A O 1
ATOM 761 N N . THR A 1 94 ? -10.458 5.079 0.469 1.00 98.81 94 THR A N 1
ATOM 762 C CA . THR A 1 94 ? -10.524 5.618 -0.894 1.00 98.81 94 THR A CA 1
ATOM 763 C C . THR A 1 94 ? -9.128 5.900 -1.445 1.00 98.81 94 THR A C 1
ATOM 765 O O . THR A 1 94 ? -8.857 5.650 -2.618 1.00 98.81 94 THR A O 1
ATOM 768 N N . GLU A 1 95 ? -8.223 6.422 -0.619 1.00 98.81 95 GLU A N 1
ATOM 769 C CA . GLU A 1 95 ? -6.848 6.679 -1.032 1.00 98.81 95 GLU A CA 1
ATOM 770 C C . GLU A 1 95 ? -6.090 5.389 -1.350 1.00 98.81 95 GLU A C 1
ATOM 772 O O . GLU A 1 95 ? -5.452 5.310 -2.401 1.00 98.81 95 GLU A O 1
ATOM 777 N N . LEU A 1 96 ? -6.223 4.365 -0.503 1.00 98.88 96 LEU A N 1
ATOM 778 C CA . LEU A 1 96 ? -5.634 3.051 -0.743 1.00 98.88 96 LEU A CA 1
ATOM 779 C C . LEU A 1 96 ? -6.143 2.416 -2.047 1.00 98.88 96 LEU A C 1
ATOM 781 O O . LEU A 1 96 ? -5.337 1.903 -2.824 1.00 98.88 96 LEU A O 1
ATOM 785 N N . ASP A 1 97 ? -7.452 2.466 -2.306 1.00 98.81 97 ASP A N 1
ATOM 786 C CA . ASP A 1 97 ? -8.046 1.939 -3.544 1.00 98.81 97 ASP A CA 1
ATOM 787 C C . ASP A 1 97 ? -7.523 2.682 -4.786 1.00 98.81 97 ASP A C 1
ATOM 789 O O . ASP A 1 97 ? -7.084 2.067 -5.760 1.00 98.81 97 ASP A O 1
ATOM 793 N N . ARG A 1 98 ? -7.438 4.018 -4.725 1.00 98.88 98 ARG A N 1
ATOM 794 C CA . ARG A 1 98 ? -6.869 4.827 -5.815 1.00 98.88 98 ARG A CA 1
ATOM 795 C C . ARG A 1 98 ? -5.385 4.545 -6.048 1.00 98.88 98 ARG A C 1
ATOM 797 O O . ARG A 1 98 ? -4.964 4.475 -7.202 1.00 98.88 98 ARG A O 1
ATOM 804 N N . ALA A 1 99 ? -4.595 4.403 -4.984 1.00 98.81 99 ALA A N 1
ATOM 805 C CA . ALA A 1 99 ? -3.178 4.054 -5.083 1.00 98.81 99 ALA A CA 1
ATOM 806 C C . ALA A 1 99 ? -2.994 2.660 -5.698 1.00 98.81 99 ALA A C 1
ATOM 808 O O . ALA A 1 99 ? -2.114 2.455 -6.533 1.00 98.81 99 ALA A O 1
ATOM 809 N N . HIS A 1 100 ? -3.871 1.711 -5.357 1.00 98.81 100 HIS A N 1
ATOM 810 C CA . HIS A 1 100 ? -3.882 0.396 -5.988 1.00 98.81 100 HIS A CA 1
ATOM 811 C C . HIS A 1 100 ? -4.215 0.476 -7.483 1.00 98.81 100 HIS A C 1
ATOM 813 O O . HIS A 1 100 ? -3.487 -0.101 -8.287 1.00 98.81 100 HIS A O 1
ATOM 819 N N . GLY A 1 101 ? -5.234 1.249 -7.873 1.00 98.69 101 GLY A N 1
ATOM 820 C CA . GLY A 1 101 ? -5.565 1.485 -9.283 1.00 98.69 101 GLY A CA 1
ATOM 821 C C . GLY A 1 101 ? -4.387 2.047 -10.087 1.00 98.69 101 GLY A C 1
ATOM 822 O O . GLY A 1 101 ? -4.025 1.480 -11.118 1.00 98.69 101 GLY A O 1
ATOM 823 N N . ARG A 1 102 ? -3.719 3.091 -9.573 1.00 98.69 102 ARG A N 1
ATOM 824 C CA . ARG A 1 102 ? -2.516 3.672 -10.203 1.00 98.69 102 ARG A CA 1
ATOM 825 C C . ARG A 1 102 ? -1.380 2.659 -10.351 1.00 98.69 102 ARG A C 1
ATOM 827 O O . ARG A 1 102 ? -0.717 2.624 -11.388 1.00 98.69 102 ARG A O 1
ATOM 834 N N . LEU A 1 103 ? -1.169 1.819 -9.338 1.00 98.62 103 LEU A N 1
ATOM 835 C CA . LEU A 1 103 ? -0.166 0.761 -9.398 1.00 98.62 103 LEU A CA 1
ATOM 836 C C . LEU A 1 103 ? -0.496 -0.265 -10.490 1.00 98.62 103 LEU A C 1
ATOM 838 O O . LEU A 1 103 ? 0.389 -0.625 -11.266 1.00 98.62 103 LEU A O 1
ATOM 842 N N . LEU A 1 104 ? -1.750 -0.719 -10.587 1.00 98.44 104 LEU A N 1
ATOM 843 C CA . LEU A 1 104 ? -2.165 -1.664 -11.628 1.00 98.44 104 LEU A CA 1
ATOM 844 C C . LEU A 1 104 ? -2.010 -1.071 -13.032 1.00 98.44 104 LEU A C 1
ATOM 846 O O . LEU A 1 104 ? -1.532 -1.764 -13.931 1.00 98.44 104 LEU A O 1
ATOM 850 N N . GLU A 1 105 ? -2.353 0.206 -13.214 1.00 98.06 105 GLU A N 1
ATOM 851 C CA . GLU A 1 105 ? -2.120 0.923 -14.470 1.00 98.06 105 GLU A CA 1
ATOM 852 C C . GLU A 1 105 ? -0.631 0.921 -14.831 1.00 98.06 105 GLU A C 1
ATOM 854 O O . GLU A 1 105 ? -0.267 0.502 -15.931 1.00 98.06 105 GLU A O 1
ATOM 859 N N . ALA A 1 106 ? 0.248 1.301 -13.898 1.00 97.38 106 ALA A N 1
ATOM 860 C CA . ALA A 1 106 ? 1.690 1.312 -14.131 1.00 97.38 106 ALA A CA 1
ATOM 861 C C . ALA A 1 106 ? 2.242 -0.084 -14.463 1.00 97.38 106 ALA A C 1
ATOM 863 O O . ALA A 1 106 ? 2.997 -0.226 -15.430 1.00 97.38 106 ALA A O 1
ATOM 864 N N . LEU A 1 107 ? 1.828 -1.120 -13.726 1.00 96.88 107 LEU A N 1
ATOM 865 C CA . LEU A 1 107 ? 2.204 -2.512 -13.994 1.00 96.88 107 LEU A CA 1
ATOM 866 C C . LEU A 1 107 ? 1.721 -2.979 -15.376 1.00 96.88 107 LEU A C 1
ATOM 868 O O . LEU A 1 107 ? 2.461 -3.661 -16.086 1.00 96.88 107 LEU A O 1
ATOM 872 N N . GLY A 1 108 ? 0.522 -2.564 -15.788 1.00 96.12 108 GLY A N 1
ATOM 873 C CA . GLY A 1 108 ? -0.055 -2.871 -17.098 1.00 96.12 108 GLY A CA 1
ATOM 874 C C . GLY A 1 108 ? 0.721 -2.283 -18.281 1.00 96.12 108 GLY A C 1
ATOM 875 O O . GLY A 1 108 ? 0.619 -2.802 -19.391 1.00 96.12 108 GLY A O 1
ATOM 876 N N . THR A 1 109 ? 1.537 -1.246 -18.059 1.00 94.75 109 THR A N 1
ATOM 877 C CA . THR A 1 109 ? 2.401 -0.658 -19.103 1.00 94.75 109 THR A CA 1
ATOM 878 C C . THR A 1 109 ? 3.756 -1.354 -19.261 1.00 94.75 109 THR A C 1
ATOM 880 O O . THR A 1 109 ? 4.528 -1.016 -20.165 1.00 94.75 109 THR A O 1
ATOM 883 N N . LEU A 1 110 ? 4.093 -2.304 -18.383 1.00 94.69 110 LEU A N 1
ATOM 884 C CA . LEU A 1 110 ? 5.389 -2.974 -18.420 1.00 94.69 110 LEU A CA 1
ATOM 885 C C . LEU A 1 110 ? 5.477 -3.955 -19.592 1.00 94.69 110 LEU A C 1
ATOM 887 O O . LEU A 1 110 ? 4.550 -4.708 -19.887 1.00 94.69 110 LEU A O 1
ATOM 891 N N . SER A 1 111 ? 6.651 -3.998 -20.221 1.00 94.69 111 SER A N 1
ATOM 892 C CA . SER A 1 111 ? 7.030 -5.060 -21.152 1.00 94.69 111 SER A CA 1
ATOM 893 C C . SER A 1 111 ? 7.964 -6.053 -20.464 1.00 94.69 111 SER A C 1
ATOM 895 O O . SER A 1 111 ? 8.660 -5.703 -19.509 1.00 94.69 111 SER A O 1
ATOM 897 N N . ALA A 1 112 ? 8.035 -7.285 -20.975 1.00 94.81 112 ALA A N 1
ATOM 898 C CA . ALA A 1 112 ? 8.907 -8.319 -20.413 1.00 94.81 112 ALA A CA 1
ATOM 899 C C . ALA A 1 112 ? 10.382 -7.874 -20.336 1.00 94.81 112 ALA A C 1
ATOM 901 O O . ALA A 1 112 ? 11.062 -8.168 -19.359 1.00 94.81 112 ALA A O 1
ATOM 902 N N . LYS A 1 113 ? 10.856 -7.096 -21.320 1.00 94.50 113 LYS A N 1
ATOM 903 C CA . LYS A 1 113 ? 12.219 -6.541 -21.334 1.00 94.50 113 LYS A CA 1
ATOM 904 C C . LYS A 1 113 ? 12.474 -5.584 -20.164 1.00 94.50 113 LYS A C 1
ATOM 906 O O . LYS A 1 113 ? 13.562 -5.601 -19.595 1.00 94.50 113 LYS A O 1
ATOM 911 N N . ARG A 1 114 ? 11.479 -4.768 -19.796 1.00 94.88 114 ARG A N 1
ATOM 912 C CA . ARG A 1 114 ? 11.629 -3.787 -18.713 1.00 94.88 114 ARG A CA 1
ATOM 913 C C . ARG A 1 114 ? 11.777 -4.439 -17.344 1.00 94.88 114 ARG A C 1
ATOM 915 O O . ARG A 1 114 ? 12.388 -3.846 -16.470 1.00 94.88 114 ARG A O 1
ATOM 922 N N . LEU A 1 115 ? 11.276 -5.662 -17.151 1.00 95.38 115 LEU A N 1
ATOM 923 C CA . LEU A 1 115 ? 11.313 -6.350 -15.854 1.00 95.38 115 LEU A CA 1
ATOM 924 C C . LEU A 1 115 ? 12.732 -6.509 -15.284 1.00 95.38 115 LEU A C 1
ATOM 926 O O . LEU A 1 115 ? 12.907 -6.451 -14.068 1.00 95.38 115 LEU A O 1
ATOM 930 N N . SER A 1 116 ? 13.739 -6.664 -16.147 1.00 95.75 116 SER A N 1
ATOM 931 C CA . SER A 1 116 ? 15.147 -6.791 -15.753 1.00 95.75 116 SER A CA 1
ATOM 932 C C . SER A 1 116 ? 15.898 -5.460 -15.624 1.00 95.75 116 SER A C 1
ATOM 934 O O . SER A 1 116 ? 17.069 -5.471 -15.252 1.00 95.75 116 SER A O 1
ATOM 936 N N . GLU A 1 117 ? 15.276 -4.325 -15.957 1.00 95.94 117 GLU A N 1
ATOM 937 C CA . GLU A 1 117 ? 15.925 -3.011 -15.879 1.00 95.94 117 GLU A CA 1
ATOM 938 C C . GLU A 1 117 ? 16.165 -2.610 -14.422 1.00 95.94 117 GLU A C 1
ATOM 940 O O . GLU A 1 117 ? 15.273 -2.720 -13.580 1.00 95.94 117 GLU A O 1
ATOM 945 N N . VAL A 1 118 ? 17.373 -2.124 -14.134 1.00 94.94 118 VAL A N 1
ATOM 946 C CA . VAL A 1 118 ? 17.760 -1.629 -12.809 1.00 94.94 118 VAL A CA 1
ATOM 947 C C . VAL A 1 118 ? 17.184 -0.232 -12.604 1.00 94.94 118 VAL A C 1
ATOM 949 O O . VAL A 1 118 ? 17.438 0.674 -13.395 1.00 94.94 118 VAL A O 1
ATOM 952 N N . VAL A 1 119 ? 16.431 -0.050 -11.521 1.00 92.12 119 VAL A N 1
ATOM 953 C CA . VAL A 1 119 ? 15.728 1.203 -11.186 1.00 92.12 119 VAL A CA 1
ATOM 954 C C . VAL A 1 119 ? 16.202 1.829 -9.873 1.00 92.12 119 VAL A C 1
ATOM 956 O O . VAL A 1 119 ? 15.720 2.889 -9.470 1.00 92.12 119 VAL A O 1
ATOM 959 N N . GLY A 1 120 ? 17.161 1.207 -9.186 1.00 87.88 120 GLY A N 1
ATOM 960 C CA . GLY A 1 120 ? 17.771 1.791 -7.998 1.00 87.88 120 GLY A CA 1
ATOM 961 C C . GLY A 1 120 ? 18.741 0.861 -7.286 1.00 87.88 120 GLY A C 1
ATOM 962 O O . GLY A 1 120 ? 18.930 -0.290 -7.670 1.00 87.88 120 GLY A O 1
ATOM 963 N N . LYS A 1 121 ? 19.346 1.379 -6.215 1.00 90.31 121 LYS A N 1
ATOM 964 C CA . LYS A 1 121 ? 20.122 0.570 -5.274 1.00 90.31 121 LYS A CA 1
ATOM 965 C C . LYS A 1 121 ? 19.204 -0.031 -4.209 1.00 90.31 12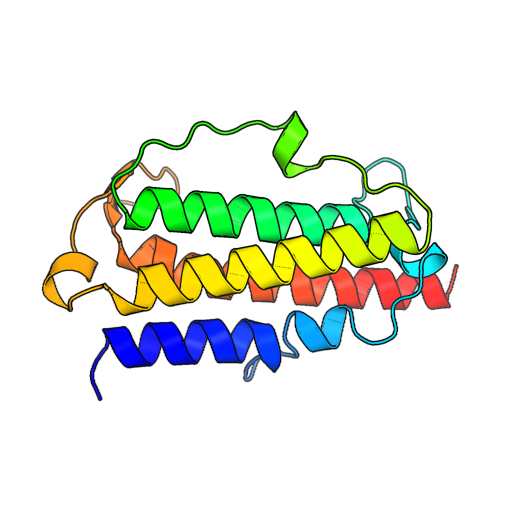1 LYS A C 1
ATOM 967 O O . LYS A 1 121 ? 18.270 0.641 -3.771 1.00 90.31 121 LYS A O 1
ATOM 972 N N . ALA A 1 122 ? 19.503 -1.248 -3.775 1.00 90.12 122 ALA A N 1
ATOM 973 C CA . ALA A 1 122 ? 18.800 -1.942 -2.700 1.00 90.12 122 ALA A CA 1
ATOM 974 C C . ALA A 1 122 ? 19.796 -2.638 -1.781 1.00 90.12 122 ALA A C 1
ATOM 976 O O . ALA A 1 122 ? 20.562 -3.480 -2.225 1.00 90.12 122 ALA A O 1
ATOM 977 N N . TRP A 1 123 ? 19.769 -2.303 -0.493 1.00 91.62 123 TRP A N 1
ATOM 978 C CA . TRP A 1 123 ? 20.647 -2.919 0.505 1.00 91.62 123 TRP A CA 1
ATOM 979 C C . TRP A 1 123 ? 20.252 -4.368 0.835 1.00 91.62 123 TRP A C 1
ATOM 981 O O . TRP A 1 123 ? 21.055 -5.099 1.403 1.00 91.62 123 TRP A O 1
ATOM 991 N N . TRP A 1 124 ? 19.027 -4.776 0.486 1.00 89.69 124 TRP A N 1
ATOM 992 C CA . TRP A 1 124 ? 18.478 -6.114 0.730 1.00 89.69 124 TRP A CA 1
ATOM 993 C C . TRP A 1 124 ? 18.735 -7.109 -0.417 1.00 89.69 124 TRP A C 1
ATOM 995 O O . TRP A 1 124 ? 18.180 -8.204 -0.405 1.00 89.69 124 TRP A O 1
ATOM 1005 N N . LEU A 1 125 ? 19.530 -6.727 -1.423 1.00 91.38 125 LEU A N 1
ATOM 1006 C CA . LEU A 1 125 ? 19.926 -7.582 -2.545 1.00 91.38 125 LEU A CA 1
ATOM 1007 C C . LEU A 1 125 ? 21.450 -7.727 -2.577 1.00 91.38 125 LEU A C 1
ATOM 1009 O O . LEU A 1 125 ? 22.159 -6.734 -2.424 1.00 91.38 125 LEU A O 1
ATOM 1013 N N . ASP A 1 126 ? 21.943 -8.939 -2.844 1.00 92.56 126 ASP A N 1
ATOM 1014 C CA . ASP A 1 126 ? 23.382 -9.260 -2.843 1.00 92.56 126 ASP A CA 1
ATOM 1015 C C . ASP A 1 126 ? 24.187 -8.428 -3.857 1.00 92.56 126 ASP A C 1
ATOM 1017 O O . ASP A 1 126 ? 25.303 -7.994 -3.576 1.00 92.56 126 ASP A O 1
ATOM 1021 N N . ASP A 1 127 ? 23.619 -8.176 -5.041 1.00 93.44 127 ASP A N 1
ATOM 1022 C CA . ASP A 1 127 ? 24.233 -7.348 -6.090 1.00 93.44 127 ASP A CA 1
ATOM 1023 C C . ASP A 1 127 ? 23.992 -5.839 -5.892 1.00 93.44 127 ASP A C 1
ATOM 1025 O O . ASP A 1 127 ? 24.509 -5.009 -6.648 1.00 93.44 127 ASP A O 1
ATOM 1029 N N . GLY A 1 128 ? 23.210 -5.476 -4.873 1.00 95.12 128 GLY A N 1
ATOM 1030 C CA . GLY A 1 128 ? 22.852 -4.109 -4.533 1.00 95.12 128 GLY A CA 1
ATOM 1031 C C . GLY A 1 128 ? 21.927 -3.415 -5.536 1.00 95.12 128 GLY A C 1
ATOM 1032 O O . GLY A 1 128 ? 21.738 -2.201 -5.416 1.00 95.12 128 GLY A O 1
ATOM 1033 N N . GLN A 1 129 ? 21.383 -4.117 -6.538 1.00 95.00 129 GLN A N 1
ATOM 1034 C CA . GLN A 1 129 ? 20.688 -3.528 -7.688 1.00 95.00 129 GLN A CA 1
ATOM 1035 C C . GLN A 1 129 ? 19.232 -3.986 -7.765 1.00 95.00 129 GLN A C 1
ATOM 1037 O O . GLN A 1 129 ? 18.926 -5.099 -8.183 1.00 95.00 129 GLN A O 1
ATOM 1042 N N . ALA A 1 130 ? 18.313 -3.080 -7.431 1.00 94.56 130 ALA A N 1
ATOM 1043 C CA . ALA A 1 130 ? 16.886 -3.339 -7.540 1.00 94.56 130 ALA A CA 1
ATOM 1044 C C . ALA A 1 130 ? 16.407 -3.185 -8.983 1.00 94.56 130 ALA A C 1
ATOM 1046 O O . ALA A 1 130 ? 16.610 -2.139 -9.614 1.00 94.56 130 ALA A O 1
ATOM 1047 N N . ARG A 1 131 ? 15.722 -4.209 -9.480 1.00 95.69 131 ARG A N 1
ATOM 1048 C CA . ARG A 1 131 ? 15.112 -4.263 -10.805 1.00 95.69 131 ARG A CA 1
ATOM 1049 C C . ARG A 1 131 ? 13.627 -3.924 -10.732 1.00 95.69 131 ARG A C 1
ATOM 1051 O O . ARG A 1 131 ? 13.010 -3.962 -9.668 1.00 95.69 131 ARG A O 1
ATOM 1058 N N . VAL A 1 132 ? 13.026 -3.625 -11.881 1.00 95.94 132 VAL A N 1
ATOM 1059 C CA . VAL A 1 132 ? 11.573 -3.398 -12.006 1.00 95.94 132 VAL A CA 1
ATOM 1060 C C . VAL A 1 132 ? 10.765 -4.547 -11.390 1.00 95.94 132 VAL A C 1
ATOM 1062 O O . VAL A 1 132 ? 9.812 -4.296 -10.653 1.00 95.94 132 VAL A O 1
ATOM 1065 N N . ILE A 1 133 ? 11.151 -5.800 -11.657 1.00 95.75 133 ILE A N 1
ATOM 1066 C CA . ILE A 1 133 ? 10.434 -6.977 -11.149 1.00 95.75 133 ILE A CA 1
ATOM 1067 C C . ILE A 1 133 ? 10.446 -7.081 -9.617 1.00 95.75 133 ILE A C 1
ATOM 1069 O O . ILE A 1 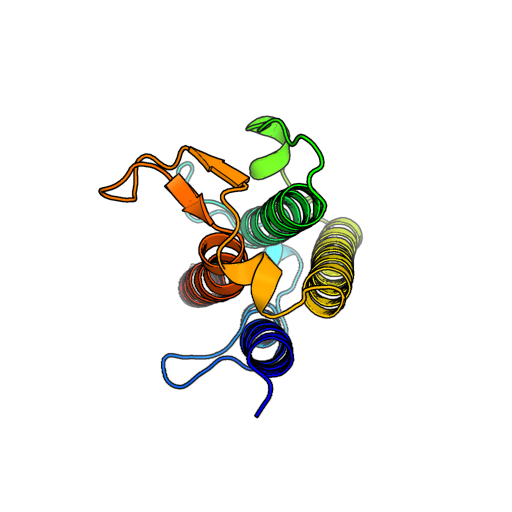133 ? 9.449 -7.512 -9.039 1.00 95.75 133 ILE A O 1
ATOM 1073 N N . ASP A 1 134 ? 11.517 -6.629 -8.958 1.00 96.19 134 ASP A N 1
ATOM 1074 C CA . ASP A 1 134 ? 11.649 -6.703 -7.499 1.00 96.19 134 ASP A CA 1
ATOM 1075 C C . ASP A 1 134 ? 10.596 -5.825 -6.811 1.00 96.19 134 ASP A C 1
ATOM 1077 O O . ASP A 1 13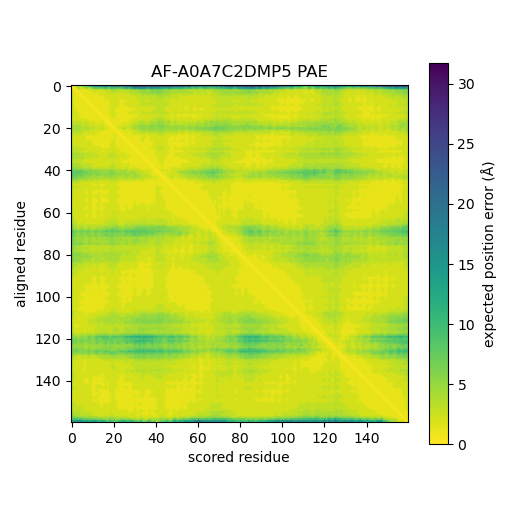4 ? 9.955 -6.248 -5.850 1.00 96.19 134 ASP A O 1
ATOM 1081 N N . PHE A 1 135 ? 10.345 -4.627 -7.348 1.00 95.62 135 PHE A N 1
ATOM 1082 C CA . PHE A 1 135 ? 9.285 -3.743 -6.855 1.00 95.62 135 PHE A CA 1
ATOM 1083 C C . PHE A 1 135 ? 7.890 -4.211 -7.276 1.00 95.62 135 PHE A C 1
ATOM 1085 O O . PHE A 1 135 ? 6.954 -4.127 -6.483 1.00 95.62 135 PHE A O 1
ATOM 1092 N N . ALA A 1 136 ? 7.745 -4.725 -8.501 1.00 94.75 136 ALA A N 1
ATOM 1093 C CA . ALA A 1 136 ? 6.460 -5.192 -9.011 1.00 94.75 136 ALA A CA 1
ATOM 1094 C C . ALA A 1 136 ? 5.897 -6.361 -8.184 1.00 94.75 136 ALA A C 1
ATOM 1096 O O . ALA A 1 136 ? 4.720 -6.358 -7.830 1.00 94.75 136 ALA A O 1
ATOM 1097 N N . LEU A 1 137 ? 6.745 -7.331 -7.828 1.00 95.25 137 LEU A N 1
ATOM 1098 C CA . LEU A 1 137 ? 6.374 -8.424 -6.924 1.00 95.25 137 LEU A CA 1
ATOM 1099 C C . LEU A 1 137 ? 6.345 -7.963 -5.464 1.00 95.25 137 LEU A C 1
ATOM 1101 O O . LEU A 1 137 ? 5.446 -8.338 -4.711 1.00 95.25 137 LEU A O 1
ATOM 1105 N N . GLY A 1 138 ? 7.297 -7.110 -5.074 1.00 96.00 138 GLY A N 1
ATOM 1106 C CA . GLY A 1 138 ? 7.398 -6.553 -3.728 1.00 96.00 138 GLY A CA 1
ATOM 1107 C C . GLY A 1 138 ? 6.127 -5.842 -3.268 1.00 96.00 138 GLY A C 1
ATOM 1108 O O . GLY A 1 138 ? 5.755 -5.985 -2.109 1.00 96.00 138 GLY A O 1
ATOM 1109 N N . ALA A 1 139 ? 5.408 -5.163 -4.167 1.00 96.94 139 ALA A N 1
ATOM 1110 C CA . ALA A 1 139 ? 4.139 -4.517 -3.835 1.00 96.94 139 ALA A CA 1
ATOM 1111 C C . ALA A 1 139 ? 3.056 -5.514 -3.376 1.00 96.94 139 ALA A C 1
ATOM 1113 O O . ALA A 1 139 ? 2.331 -5.237 -2.425 1.00 96.94 139 ALA A O 1
ATOM 1114 N N . ALA A 1 140 ? 2.964 -6.693 -4.002 1.00 96.69 140 ALA A N 1
ATOM 1115 C CA . ALA A 1 140 ? 2.032 -7.735 -3.566 1.00 96.69 140 ALA A CA 1
ATOM 1116 C C . ALA A 1 140 ? 2.470 -8.363 -2.230 1.00 96.69 140 ALA A C 1
ATOM 1118 O O . ALA A 1 140 ? 1.642 -8.631 -1.360 1.00 96.69 140 ALA A O 1
ATOM 1119 N N . HIS A 1 141 ? 3.776 -8.570 -2.032 1.00 97.19 141 HIS A N 1
ATOM 1120 C CA . HIS A 1 141 ? 4.303 -9.078 -0.762 1.00 97.19 141 HIS A CA 1
ATOM 1121 C C . HIS A 1 141 ? 4.056 -8.104 0.400 1.00 97.19 141 HIS A C 1
ATOM 1123 O O . HIS A 1 141 ? 3.663 -8.534 1.485 1.00 97.19 141 HIS A O 1
ATOM 1129 N N . HIS A 1 142 ? 4.250 -6.805 0.161 1.00 98.00 142 HIS A N 1
ATOM 1130 C CA . HIS A 1 142 ? 3.999 -5.730 1.124 1.00 98.00 142 HIS A CA 1
ATOM 1131 C C . HIS A 1 142 ? 2.527 -5.678 1.544 1.00 98.00 142 HIS A C 1
ATOM 1133 O O . HIS A 1 142 ? 2.231 -5.721 2.738 1.00 98.00 142 HIS A O 1
ATOM 1139 N N . ASP A 1 143 ? 1.607 -5.726 0.577 1.00 97.94 143 ASP A N 1
ATOM 1140 C CA . ASP A 1 143 ? 0.167 -5.829 0.834 1.00 97.94 143 ASP A CA 1
ATOM 1141 C C . ASP A 1 143 ? -0.181 -7.026 1.723 1.00 97.94 143 ASP A C 1
ATOM 1143 O O . ASP A 1 143 ? -0.919 -6.892 2.698 1.00 97.94 143 ASP A O 1
ATOM 1147 N N . MET A 1 144 ? 0.350 -8.209 1.400 1.00 97.88 144 MET A N 1
ATOM 1148 C CA . MET A 1 144 ? 0.070 -9.430 2.158 1.00 97.88 144 MET A CA 1
ATOM 1149 C C . MET A 1 144 ? 0.602 -9.344 3.596 1.00 97.88 144 MET A C 1
ATOM 1151 O O . MET A 1 144 ? -0.088 -9.746 4.536 1.00 97.88 144 MET A O 1
ATOM 1155 N N . TYR A 1 145 ? 1.804 -8.787 3.782 1.00 98.31 145 TYR A N 1
ATOM 1156 C CA . TYR A 1 145 ? 2.394 -8.564 5.103 1.00 98.31 145 TYR A CA 1
ATOM 1157 C C . TYR A 1 145 ? 1.490 -7.681 5.978 1.00 98.31 145 TYR A C 1
ATOM 1159 O O . TYR A 1 145 ? 1.142 -8.058 7.102 1.00 98.31 145 TYR A O 1
ATOM 1167 N N . HIS A 1 146 ? 1.027 -6.550 5.444 1.00 98.56 146 HIS A N 1
ATOM 1168 C CA . HIS A 1 146 ? 0.170 -5.633 6.193 1.00 98.56 146 HIS A CA 1
ATOM 1169 C C . HIS A 1 146 ? -1.275 -6.120 6.335 1.00 98.56 146 HIS A C 1
ATOM 1171 O O . HIS A 1 146 ? -1.901 -5.868 7.366 1.00 98.56 146 HIS A O 1
ATOM 1177 N N . ALA A 1 147 ? -1.803 -6.893 5.383 1.00 98.56 147 ALA A N 1
ATOM 1178 C CA . ALA A 1 147 ? -3.092 -7.561 5.545 1.00 98.56 147 ALA A CA 1
ATOM 1179 C C . ALA A 1 147 ? -3.082 -8.500 6.763 1.00 98.56 147 ALA A C 1
ATOM 1181 O O . ALA A 1 147 ? -3.996 -8.450 7.593 1.00 98.56 147 ALA A O 1
ATOM 1182 N N . ALA A 1 148 ? -2.025 -9.304 6.922 1.00 98.38 148 ALA A N 1
ATOM 1183 C CA . ALA A 1 148 ? -1.852 -10.168 8.086 1.00 98.38 148 ALA A CA 1
ATOM 1184 C C . ALA A 1 148 ? -1.739 -9.363 9.394 1.00 98.38 148 ALA A C 1
ATOM 1186 O O . ALA A 1 148 ? -2.391 -9.708 10.384 1.00 98.38 148 ALA A O 1
ATOM 1187 N N . GLN A 1 149 ? -0.979 -8.261 9.391 1.00 98.06 149 GLN A N 1
ATOM 1188 C CA . GLN A 1 149 ? -0.859 -7.360 10.543 1.00 98.06 149 GLN A CA 1
ATOM 1189 C C . GLN A 1 149 ? -2.223 -6.795 10.974 1.00 98.06 149 GLN A C 1
ATOM 1191 O O . GLN A 1 149 ? -2.556 -6.824 12.161 1.00 98.06 149 GLN A O 1
ATOM 1196 N N . ILE A 1 150 ? -3.052 -6.357 10.020 1.00 98.69 150 ILE A N 1
ATOM 1197 C CA . ILE A 1 150 ? -4.407 -5.860 10.296 1.00 98.69 150 ILE A CA 1
ATOM 1198 C C . ILE A 1 150 ? -5.261 -6.957 10.938 1.00 98.69 150 ILE A C 1
ATOM 1200 O O . ILE A 1 150 ? -5.894 -6.709 11.961 1.00 98.69 150 ILE A O 1
ATOM 1204 N N . PHE A 1 151 ? -5.252 -8.192 10.426 1.00 98.38 151 PHE A N 1
ATOM 1205 C CA . PHE A 1 151 ? -6.009 -9.286 11.053 1.00 98.38 151 PHE A CA 1
ATOM 1206 C C . PHE A 1 151 ? -5.600 -9.553 12.509 1.00 98.38 151 PHE A C 1
ATOM 1208 O O . PHE A 1 151 ? -6.460 -9.880 13.334 1.00 98.38 151 PHE A O 1
ATOM 1215 N N . VAL A 1 152 ? -4.313 -9.413 12.841 1.00 97.88 152 VAL A N 1
ATOM 1216 C CA . VAL A 1 152 ? -3.829 -9.526 14.224 1.00 97.88 152 VAL A CA 1
ATOM 1217 C C . VAL A 1 152 ? -4.383 -8.389 15.083 1.00 97.88 152 VAL A C 1
ATOM 1219 O O . VAL A 1 152 ? -4.958 -8.667 16.135 1.00 97.88 152 VAL A O 1
ATOM 1222 N N . LEU A 1 153 ? -4.298 -7.138 14.621 1.00 98.19 153 LEU A N 1
ATOM 1223 C CA . LEU A 1 153 ? -4.840 -5.978 15.341 1.00 98.19 153 LEU A CA 1
ATOM 1224 C C . LEU A 1 153 ? -6.346 -6.104 15.578 1.00 98.19 153 LEU A C 1
ATOM 1226 O O . LEU A 1 153 ? -6.813 -5.924 16.698 1.00 98.19 153 LEU A O 1
ATOM 1230 N N . ARG A 1 154 ? -7.108 -6.518 14.563 1.00 98.19 154 ARG A N 1
ATOM 1231 C CA . ARG A 1 154 ? -8.553 -6.758 14.692 1.00 98.19 154 ARG A CA 1
ATOM 1232 C C . ARG A 1 154 ? -8.871 -7.827 15.732 1.00 98.19 154 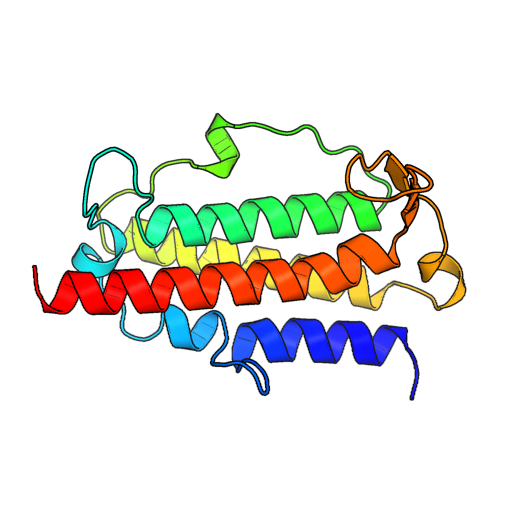ARG A C 1
ATOM 1234 O O . ARG A 1 154 ? -9.833 -7.703 16.488 1.00 98.19 154 ARG A O 1
ATOM 1241 N N . ARG A 1 155 ? -8.067 -8.895 15.797 1.00 97.69 155 ARG A N 1
ATOM 1242 C CA . ARG A 1 155 ? -8.222 -9.932 16.826 1.00 97.69 155 ARG A CA 1
ATOM 1243 C C . ARG A 1 155 ? -7.982 -9.359 18.218 1.00 97.69 155 ARG A C 1
ATOM 1245 O O . ARG A 1 155 ? -8.769 -9.640 19.111 1.00 97.69 155 ARG A O 1
ATOM 1252 N N . GLN A 1 156 ? -6.945 -8.544 18.393 1.00 97.44 156 GLN A N 1
ATOM 1253 C CA . GLN A 1 156 ? -6.672 -7.895 19.674 1.00 97.44 156 GLN A CA 1
ATOM 1254 C C . GLN A 1 156 ? -7.779 -6.895 20.054 1.00 97.44 156 GLN A C 1
ATOM 1256 O O . GLN A 1 156 ? -8.226 -6.909 21.194 1.00 97.44 156 GLN A O 1
ATOM 1261 N N . TYR A 1 157 ? -8.301 -6.111 19.104 1.00 97.56 157 TYR A N 1
ATOM 1262 C CA . TYR A 1 157 ? -9.384 -5.144 19.339 1.00 97.56 157 TYR A CA 1
ATOM 1263 C C . TYR A 1 157 ? -10.658 -5.794 19.888 1.00 97.56 157 TYR A C 1
ATOM 1265 O O . TYR A 1 157 ? -11.331 -5.216 20.743 1.00 97.56 157 TYR A O 1
ATOM 1273 N N . LYS A 1 158 ? -10.989 -7.003 19.413 1.00 95.56 158 LYS A N 1
ATOM 1274 C CA . LYS A 1 158 ? -12.133 -7.798 19.898 1.00 95.56 158 LYS A CA 1
ATOM 1275 C C . LYS A 1 158 ? -11.966 -8.295 21.338 1.00 95.56 158 LYS A C 1
ATOM 1277 O O . LYS A 1 158 ? -12.950 -8.715 21.937 1.00 95.56 158 LYS A O 1
ATOM 1282 N N . HIS A 1 159 ? -10.745 -8.269 21.867 1.00 93.19 159 HIS A N 1
ATOM 1283 C CA . HIS A 1 159 ? -10.388 -8.731 23.209 1.00 93.19 159 HIS A CA 1
ATOM 1284 C C . HIS A 1 159 ? -9.826 -7.607 24.098 1.00 93.19 159 HIS A C 1
ATOM 1286 O O . HIS A 1 159 ? -9.188 -7.912 25.106 1.00 93.19 159 HIS A O 1
ATOM 1292 N N . ARG A 1 160 ? -10.012 -6.339 23.706 1.00 84.12 160 ARG A N 1
ATOM 1293 C CA . ARG A 1 160 ? -9.539 -5.172 24.462 1.00 84.12 160 ARG A CA 1
ATOM 1294 C C . ARG A 1 160 ? -10.349 -4.907 25.728 1.00 84.12 160 ARG A C 1
ATOM 1296 O O . ARG A 1 160 ? -11.548 -5.266 25.741 1.00 84.12 160 ARG A O 1
#

Foldseek 3Di:
DFVLVVLLVLLVCQQCARDPVDGFVCVLCPPQALCQQQDDPDPVDAGLLQLLQLLLVLLVVLLCLLVLHDDDDDPCSNRPDFPSDRVSSVVSNVSSVVSSVSSSVSSVPDDPVQQADFRAADPPDPVRTDGNVNSSNVSSVSRNVSSVVSNVSSVVVVVD

Solvent-accessible surface area (backbone atoms only — not comparable to full-atom values): 8663 Å² total; per-residue (Å²): 133,61,68,42,59,51,50,40,53,50,33,52,36,25,38,61,57,27,59,99,91,44,60,3,37,49,61,43,56,5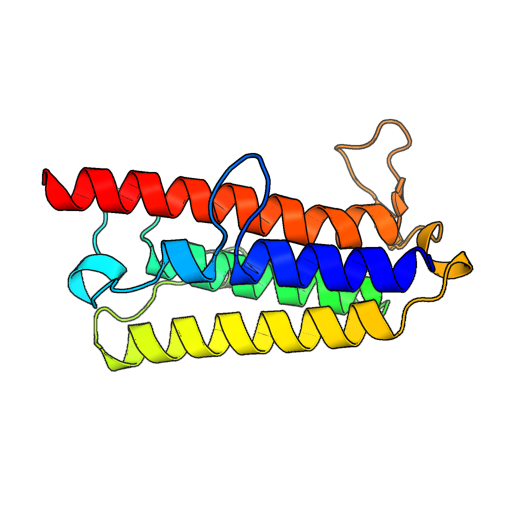7,90,61,46,41,69,59,29,55,46,57,93,46,96,91,48,79,23,52,40,23,53,40,37,28,53,20,44,52,32,44,48,44,32,33,47,75,68,73,41,91,76,80,92,49,72,68,66,38,60,38,84,54,56,84,35,68,64,37,47,50,51,40,54,51,46,28,53,51,23,49,51,51,31,46,54,51,44,67,70,52,50,76,76,52,37,74,39,73,73,46,78,31,93,92,41,98,86,33,61,33,28,42,45,58,51,61,53,42,53,32,54,51,45,42,54,52,15,51,50,38,48,52,52,55,57,49,63,79,70,107

Mean predicted aligned error: 2.87 Å

Secondary structure (DSSP, 8-state):
--HHHHHHHHHHHHHHTEETTEE-HHHHHTT--HHHHH--SSTTS--HHHHHHHHHHHHHHHHHHHTT------HHHHTPPPPSSHHHHHHHHHHHHHHHHHHHHHHHT--GGGGG-EEEE-TTSTTSEEEHHHHHHHHHHHHHHHHHHHHHHHHHHTT-

pLDDT: mean 96.05, std 3.65, range [66.69, 98.88]

Radius of gyration: 16.21 Å; Cα contacts (8 Å, |Δi|>4): 208; chains: 1; bounding box: 41×32×46 Å